Protein AF-A0A554NDE5-F1 (afdb_monomer)

Organism: NCBI:txid2234134

Mean predicted aligned error: 10.04 Å

pLDDT: mean 76.74, std 16.84, range [44.44, 93.5]

Radius of gyration: 14.86 Å; Cα contacts (8 Å, |Δi|>4): 33; chains: 1; bounding box: 47×28×34 Å

Solvent-accessible surface area (backbone atoms only — not comparable to full-atom values): 4221 Å² total; per-residue (Å²): 132,85,74,82,77,80,62,84,44,75,64,47,55,43,52,52,45,52,55,50,43,55,54,39,56,56,43,42,78,74,46,54,79,76,53,29,56,57,38,51,54,52,44,52,53,46,41,54,52,25,49,75,70,73,38,66,80,80,61,70,96,61,87,78,85,81,76,135

Structure (mmCIF, N/CA/C/O backbone):
data_AF-A0A554NDE5-F1
#
_entry.id   AF-A0A554NDE5-F1
#
loop_
_atom_site.group_PDB
_atom_site.id
_atom_site.type_symbol
_atom_site.label_atom_id
_atom_site.label_alt_id
_atom_site.label_comp_id
_atom_site.label_asym_id
_atom_site.label_entity_id
_atom_site.label_seq_id
_atom_site.pdbx_PDB_ins_code
_atom_site.Cartn_x
_atom_site.Cartn_y
_atom_site.Cartn_z
_atom_site.occupancy
_atom_site.B_iso_or_equiv
_atom_site.auth_seq_id
_atom_site.auth_comp_id
_atom_site.auth_asym_id
_atom_site.auth_atom_id
_ato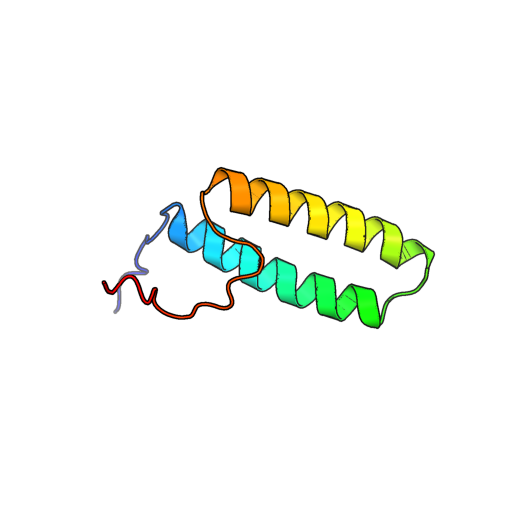m_site.pdbx_PDB_model_num
ATOM 1 N N . MET A 1 1 ? -32.239 5.913 -6.163 1.00 46.06 1 MET A N 1
ATOM 2 C CA . MET A 1 1 ? -30.862 6.241 -6.579 1.00 46.06 1 MET A CA 1
ATOM 3 C C . MET A 1 1 ? -30.033 6.089 -5.326 1.00 46.06 1 MET A C 1
ATOM 5 O O . MET A 1 1 ? -30.382 6.723 -4.344 1.00 46.06 1 MET A O 1
ATOM 9 N N . THR A 1 2 ? -29.103 5.138 -5.313 1.00 46.1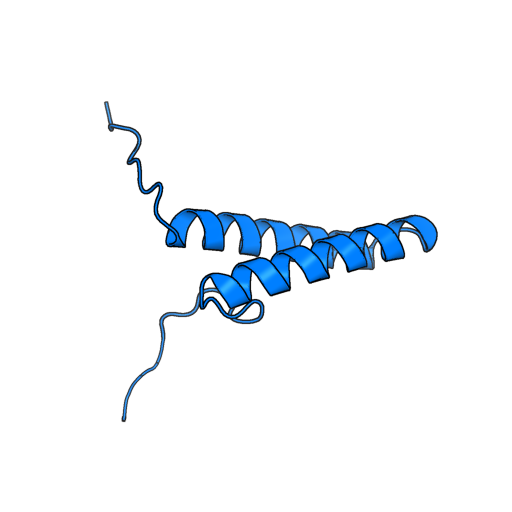2 2 THR A N 1
ATOM 10 C CA . THR A 1 2 ? -28.303 4.779 -4.136 1.00 46.12 2 THR A CA 1
ATOM 11 C C . THR A 1 2 ? -27.477 5.985 -3.703 1.00 46.12 2 THR A C 1
ATOM 13 O O . THR A 1 2 ?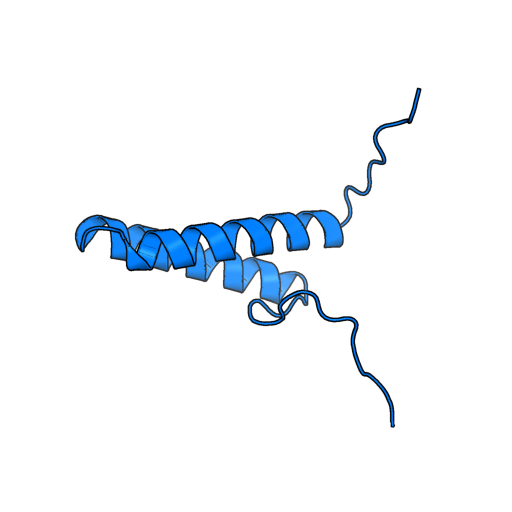 -26.748 6.546 -4.519 1.00 46.12 2 THR A O 1
ATOM 16 N N . GLU A 1 3 ? -27.665 6.416 -2.460 1.00 46.28 3 GLU A N 1
ATOM 17 C CA . GLU A 1 3 ? -26.845 7.429 -1.793 1.00 46.28 3 GLU A CA 1
ATOM 18 C C . GLU A 1 3 ? -25.381 6.953 -1.838 1.00 46.28 3 GLU A C 1
ATOM 20 O O . GLU A 1 3 ? -25.145 5.766 -1.590 1.00 46.28 3 GLU A O 1
ATOM 25 N N . PRO A 1 4 ? -24.393 7.789 -2.214 1.00 51.31 4 PRO A N 1
ATOM 26 C CA . PRO A 1 4 ? -23.002 7.392 -2.070 1.00 51.31 4 PRO A CA 1
ATOM 27 C C . PRO A 1 4 ? -22.751 7.270 -0.569 1.00 51.31 4 PRO A C 1
ATOM 29 O O . PRO A 1 4 ? -22.802 8.262 0.149 1.00 51.31 4 PRO A O 1
ATOM 32 N N . SER A 1 5 ? -22.593 6.044 -0.079 1.00 50.59 5 SER A N 1
ATOM 33 C CA . SER A 1 5 ? -22.241 5.801 1.312 1.00 50.59 5 SER A CA 1
ATOM 34 C C . SER A 1 5 ? -20.913 6.500 1.591 1.00 50.59 5 SER A C 1
ATOM 36 O O . SER A 1 5 ? -19.863 6.040 1.147 1.00 50.59 5 SER A O 1
ATOM 38 N N . GLU A 1 6 ? -20.989 7.629 2.296 1.00 49.72 6 GLU A N 1
ATOM 39 C CA . GLU A 1 6 ? -19.918 8.223 3.096 1.00 49.72 6 GLU A CA 1
ATOM 40 C C . GLU A 1 6 ? -19.530 7.216 4.185 1.00 49.72 6 GLU A C 1
ATOM 42 O O . GLU A 1 6 ? -19.779 7.399 5.372 1.00 49.72 6 GLU A O 1
ATOM 47 N N . ASP A 1 7 ? -18.919 6.113 3.769 1.00 50.38 7 ASP A N 1
ATOM 48 C CA . ASP A 1 7 ? -18.047 5.320 4.622 1.00 50.38 7 ASP A CA 1
ATOM 49 C C . ASP A 1 7 ? -16.687 6.037 4.625 1.00 50.38 7 ASP A C 1
ATOM 51 O O . ASP A 1 7 ? -15.665 5.512 4.213 1.00 50.38 7 ASP A O 1
ATOM 55 N N . GLU A 1 8 ? -16.674 7.323 4.992 1.00 58.62 8 GLU A N 1
ATOM 56 C CA . GLU A 1 8 ? -15.469 8.163 5.065 1.00 58.62 8 GLU A CA 1
ATOM 57 C C . GLU A 1 8 ? -14.746 7.906 6.401 1.00 58.62 8 GLU A C 1
ATOM 59 O O . GLU A 1 8 ? -14.326 8.808 7.124 1.00 58.62 8 GLU A O 1
ATOM 64 N N . GLY A 1 9 ? -14.699 6.629 6.785 1.00 65.06 9 GLY A N 1
ATOM 65 C CA . GLY A 1 9 ? -14.068 6.142 7.997 1.00 65.06 9 GLY A CA 1
ATOM 66 C C . GLY A 1 9 ? -12.593 5.802 7.773 1.00 65.06 9 GLY A C 1
ATOM 67 O O . GLY A 1 9 ? -12.141 5.659 6.632 1.00 65.06 9 GLY A O 1
ATOM 68 N N . PRO A 1 10 ? -11.827 5.605 8.860 1.00 71.12 10 PRO A N 1
ATOM 69 C CA . PRO A 1 10 ? -10.427 5.178 8.782 1.00 71.12 10 PRO A CA 1
ATOM 70 C C . PRO A 1 10 ? -10.239 3.883 7.964 1.00 71.12 10 PRO A C 1
ATOM 72 O O . PRO A 1 10 ? -9.190 3.691 7.356 1.00 71.12 10 PRO A O 1
ATOM 75 N N . GLU A 1 11 ? -11.266 3.032 7.872 1.00 77.19 11 GLU A N 1
ATOM 76 C CA . GLU A 1 11 ? -11.263 1.806 7.060 1.00 77.19 11 GLU A CA 1
ATOM 77 C C . GLU A 1 11 ? -11.243 2.062 5.546 1.00 77.19 11 GLU A C 1
ATOM 79 O O . GLU A 1 11 ? -10.522 1.377 4.818 1.00 77.19 11 GLU A O 1
ATOM 84 N N . ALA A 1 12 ? -11.989 3.047 5.039 1.00 80.94 12 ALA A N 1
ATOM 85 C CA . ALA A 1 12 ? -11.956 3.380 3.614 1.00 80.94 12 ALA A CA 1
ATOM 86 C C . ALA A 1 12 ? -10.610 3.991 3.214 1.00 80.94 12 ALA A C 1
ATOM 88 O O . ALA A 1 12 ? -10.069 3.665 2.155 1.00 80.94 12 ALA A O 1
ATOM 89 N N . GLN A 1 13 ? -10.034 4.808 4.099 1.00 82.12 13 GLN A N 1
ATOM 90 C CA . GLN A 1 13 ? -8.690 5.346 3.920 1.00 82.12 13 GLN A CA 1
ATOM 91 C C . GLN A 1 13 ? -7.639 4.228 3.918 1.00 82.12 13 GLN A C 1
ATOM 93 O O . GLN A 1 13 ? -6.785 4.195 3.034 1.00 82.12 13 GLN A O 1
ATOM 98 N N . ALA A 1 14 ? -7.739 3.260 4.833 1.00 86.44 14 ALA A N 1
ATOM 99 C CA . ALA A 1 14 ? -6.850 2.105 4.849 1.00 86.44 14 ALA A CA 1
ATOM 100 C C . ALA A 1 14 ? -6.963 1.249 3.576 1.00 86.44 14 ALA A C 1
ATOM 102 O O . ALA A 1 14 ? -5.944 0.869 3.001 1.00 86.44 14 ALA A O 1
ATOM 103 N N . LYS A 1 15 ? -8.179 0.998 3.074 1.00 84.00 15 LYS A N 1
ATOM 104 C CA . LYS A 1 15 ? -8.385 0.270 1.810 1.00 84.00 15 LYS A CA 1
ATOM 105 C C . LYS A 1 15 ? -7.788 0.998 0.610 1.00 84.00 15 LYS A C 1
ATOM 107 O O . LYS A 1 15 ? -7.179 0.363 -0.252 1.00 84.00 15 LYS A O 1
ATOM 112 N N . GLU A 1 16 ? -7.929 2.321 0.547 1.00 88.12 16 GLU A N 1
ATOM 113 C CA . GLU A 1 16 ? -7.307 3.127 -0.507 1.00 88.12 16 GLU A CA 1
ATOM 114 C C . GLU A 1 16 ? -5.774 3.047 -0.440 1.00 88.12 16 GLU A C 1
ATOM 116 O O . GLU A 1 16 ? -5.115 2.812 -1.457 1.00 88.12 16 GLU A O 1
ATOM 121 N N . LEU A 1 17 ? -5.208 3.181 0.761 1.00 89.00 17 LEU A N 1
ATOM 122 C CA . LEU A 1 17 ? -3.772 3.071 1.006 1.00 89.00 17 LEU A CA 1
ATOM 123 C C . LEU A 1 17 ? -3.235 1.679 0.636 1.00 89.00 17 LEU A C 1
ATOM 125 O O . LEU A 1 17 ? -2.232 1.592 -0.073 1.00 89.00 17 LEU A O 1
ATOM 129 N N . GLN A 1 18 ? -3.925 0.597 1.005 1.00 87.81 18 GLN A N 1
ATOM 130 C CA . GLN A 1 18 ? -3.565 -0.769 0.605 1.00 87.81 18 GLN A CA 1
ATOM 131 C C . GLN A 1 18 ? -3.625 -0.966 -0.915 1.00 87.81 18 GLN A C 1
ATOM 133 O O . GLN A 1 18 ? -2.682 -1.486 -1.516 1.00 87.81 18 GLN A O 1
ATOM 138 N N . ALA A 1 19 ? -4.690 -0.505 -1.578 1.00 88.56 19 ALA A N 1
ATOM 139 C CA . ALA A 1 19 ? -4.792 -0.585 -3.035 1.00 88.56 19 ALA A CA 1
ATOM 140 C C . ALA A 1 19 ? -3.632 0.164 -3.715 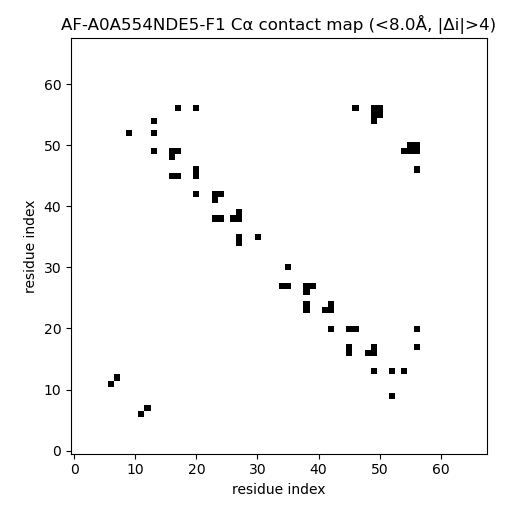1.00 88.56 19 ALA A C 1
ATOM 142 O O . ALA A 1 19 ? -3.033 -0.316 -4.685 1.00 88.56 19 ALA A O 1
ATOM 143 N N . ARG A 1 20 ? -3.267 1.329 -3.171 1.00 89.81 20 ARG A N 1
ATOM 144 C CA . ARG A 1 20 ? -2.141 2.130 -3.649 1.00 89.81 20 ARG A CA 1
ATOM 145 C C . ARG A 1 20 ? -0.798 1.438 -3.403 1.00 89.81 20 ARG A C 1
ATOM 147 O O . ARG A 1 20 ? 0.050 1.456 -4.298 1.00 89.81 20 ARG A O 1
ATOM 154 N N . LEU A 1 21 ? -0.628 0.775 -2.259 1.00 91.31 21 LEU A N 1
ATOM 155 C CA . LEU A 1 21 ? 0.546 -0.035 -1.925 1.00 91.31 21 LEU A CA 1
ATOM 156 C C . LEU A 1 21 ? 0.775 -1.143 -2.965 1.00 91.31 21 LEU A C 1
ATOM 158 O O . LEU A 1 21 ? 1.883 -1.278 -3.484 1.00 91.31 21 LEU A O 1
ATOM 162 N N . VAL A 1 22 ? -0.275 -1.886 -3.331 1.00 90.19 22 VAL A N 1
ATOM 163 C CA . VAL A 1 22 ? -0.201 -2.961 -4.340 1.00 90.19 22 VAL A CA 1
ATOM 164 C C . VAL A 1 22 ? 0.265 -2.413 -5.689 1.00 90.19 22 VAL A C 1
ATOM 166 O O . VAL A 1 22 ? 1.188 -2.953 -6.305 1.00 90.19 22 VAL A O 1
ATOM 169 N N . VAL A 1 23 ? -0.321 -1.301 -6.141 1.00 90.94 23 VAL A N 1
ATOM 170 C CA . VAL A 1 23 ? 0.072 -0.654 -7.403 1.00 90.94 23 VAL A CA 1
ATOM 171 C C . VAL A 1 23 ? 1.528 -0.190 -7.360 1.00 90.94 23 VAL A C 1
ATOM 173 O O . VAL A 1 23 ? 2.251 -0.349 -8.346 1.00 90.94 23 VAL A O 1
ATOM 176 N N . LEU A 1 24 ? 1.983 0.370 -6.239 1.00 90.12 24 LEU A N 1
ATOM 177 C CA . LEU A 1 24 ? 3.362 0.826 -6.083 1.00 90.12 24 LEU A CA 1
ATOM 178 C C . LEU A 1 24 ? 4.357 -0.335 -6.052 1.00 90.12 24 LEU A C 1
ATOM 180 O O . LEU A 1 24 ? 5.369 -0.248 -6.740 1.00 90.12 24 LEU A O 1
ATOM 184 N N . ARG A 1 25 ? 4.059 -1.440 -5.355 1.00 88.31 25 ARG A N 1
ATOM 185 C CA . ARG A 1 25 ? 4.893 -2.658 -5.361 1.00 88.31 25 ARG A CA 1
ATOM 186 C C . ARG A 1 25 ? 5.013 -3.248 -6.775 1.00 88.31 25 ARG A C 1
ATOM 188 O O . ARG A 1 25 ? 6.110 -3.593 -7.214 1.00 88.31 25 ARG A O 1
ATOM 195 N N . LEU A 1 26 ? 3.918 -3.276 -7.544 1.00 89.81 26 LEU A N 1
ATOM 196 C CA . LEU A 1 26 ? 3.944 -3.676 -8.960 1.00 89.81 26 LEU A CA 1
ATOM 197 C C . LEU A 1 26 ? 4.804 -2.729 -9.807 1.00 89.81 26 LEU A C 1
ATOM 199 O O . LEU A 1 26 ? 5.623 -3.175 -10.617 1.00 89.81 26 LEU A O 1
ATOM 203 N N . ARG A 1 27 ? 4.652 -1.415 -9.607 1.00 88.00 27 ARG A N 1
ATOM 204 C CA . ARG A 1 27 ? 5.467 -0.413 -10.300 1.00 88.00 27 ARG A CA 1
ATOM 205 C C . ARG A 1 27 ? 6.937 -0.547 -9.940 1.00 88.00 27 ARG A C 1
ATOM 207 O O . ARG A 1 27 ? 7.745 -0.509 -10.858 1.00 88.00 27 ARG A O 1
ATOM 214 N N . GLU A 1 28 ? 7.291 -0.789 -8.679 1.00 88.62 28 GLU A N 1
ATOM 215 C CA . GLU A 1 28 ? 8.678 -1.001 -8.248 1.00 88.62 28 GLU A CA 1
ATOM 216 C C . GLU A 1 28 ? 9.340 -2.124 -9.056 1.00 88.62 28 GLU A C 1
ATOM 218 O O . GLU A 1 28 ? 10.462 -1.963 -9.534 1.00 88.62 28 GLU A O 1
ATOM 223 N N . GLY A 1 29 ? 8.630 -3.235 -9.279 1.00 85.94 29 GLY A N 1
ATOM 224 C CA . GLY A 1 29 ? 9.133 -4.365 -10.065 1.00 85.94 29 GLY A CA 1
ATOM 225 C C . GLY A 1 29 ? 9.433 -4.022 -11.529 1.00 85.94 29 GLY A C 1
ATOM 226 O O . GLY A 1 29 ? 10.342 -4.602 -12.123 1.00 85.94 29 GLY A O 1
ATOM 227 N N . THR A 1 30 ? 8.710 -3.052 -12.094 1.00 86.25 30 THR A N 1
ATOM 228 C CA . THR A 1 30 ? 8.796 -2.656 -13.515 1.00 86.25 30 THR A CA 1
ATOM 229 C C . THR A 1 30 ? 9.5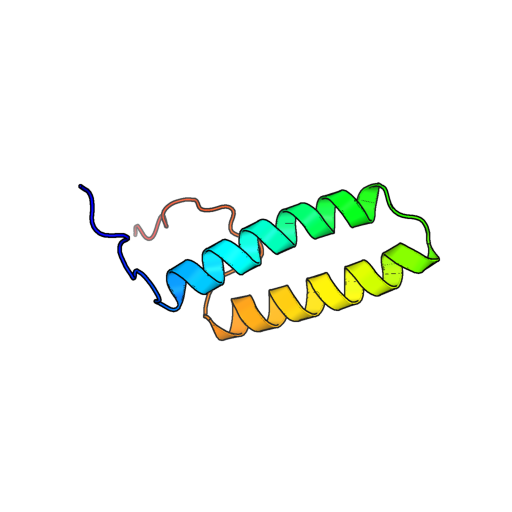64 -1.354 -13.767 1.00 86.25 30 THR A C 1
ATOM 231 O O . THR A 1 30 ? 9.919 -1.066 -14.908 1.00 86.25 30 THR A O 1
ATOM 234 N N . ALA A 1 31 ? 9.827 -0.567 -12.724 1.00 86.56 31 ALA A N 1
ATOM 235 C CA . ALA A 1 31 ? 10.420 0.761 -12.816 1.00 86.56 31 ALA A CA 1
ATOM 236 C C . ALA A 1 31 ? 11.953 0.740 -12.961 1.00 86.56 31 ALA A C 1
ATOM 238 O O . ALA A 1 31 ? 12.642 -0.196 -12.534 1.00 86.56 31 ALA A O 1
ATOM 239 N N . ASN A 1 32 ? 12.497 1.821 -13.530 1.00 84.38 32 ASN A N 1
ATOM 240 C CA . ASN A 1 32 ? 13.939 2.053 -13.616 1.00 84.38 32 ASN A CA 1
ATOM 241 C C . ASN A 1 32 ? 14.535 2.382 -12.235 1.00 84.38 32 ASN A C 1
ATOM 243 O O . ASN A 1 32 ? 13.817 2.683 -11.287 1.00 84.38 32 ASN A O 1
ATOM 247 N N . PHE A 1 33 ? 15.865 2.317 -12.102 1.00 75.94 33 PHE A N 1
ATOM 248 C CA . PHE A 1 33 ? 16.547 2.479 -10.808 1.00 75.94 33 PHE A CA 1
ATOM 249 C C . PHE A 1 33 ? 16.266 3.830 -10.122 1.00 75.94 33 PHE A C 1
ATOM 251 O O . PHE A 1 33 ? 16.094 3.865 -8.908 1.00 75.94 33 PHE A O 1
ATOM 258 N N . GLU A 1 34 ? 16.176 4.918 -10.892 1.00 76.19 34 GLU A N 1
ATOM 259 C CA . GLU A 1 34 ? 15.865 6.259 -10.374 1.00 76.19 34 GLU A C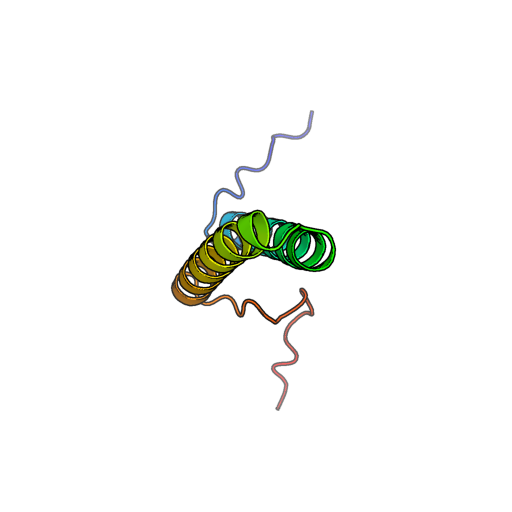A 1
ATOM 260 C C . GLU A 1 34 ? 14.422 6.343 -9.841 1.00 76.19 34 GLU A C 1
ATOM 262 O O . GLU A 1 34 ? 14.190 6.807 -8.725 1.00 76.19 34 GLU A O 1
ATOM 267 N N . ASP A 1 35 ? 13.462 5.775 -10.574 1.00 85.75 35 ASP A N 1
ATOM 268 C CA . ASP A 1 35 ? 12.058 5.686 -10.160 1.00 85.75 35 ASP A CA 1
ATOM 269 C C . ASP A 1 35 ? 11.849 4.735 -8.970 1.00 85.75 35 ASP A C 1
ATOM 271 O O . ASP A 1 35 ? 10.986 4.969 -8.123 1.00 85.75 35 ASP A O 1
ATOM 275 N N . LYS A 1 36 ? 12.658 3.672 -8.860 1.00 89.19 36 LYS A N 1
ATOM 276 C CA . LYS A 1 36 ? 12.574 2.698 -7.760 1.00 89.19 36 LYS A CA 1
ATOM 277 C C . LYS A 1 36 ? 12.772 3.342 -6.398 1.00 89.19 36 LYS A C 1
ATOM 279 O O . LYS A 1 36 ? 12.082 2.966 -5.455 1.00 89.19 36 LYS A O 1
ATOM 284 N N . GLU A 1 37 ? 13.691 4.295 -6.267 1.00 90.31 37 GLU A N 1
ATOM 285 C CA . GLU A 1 37 ? 13.918 4.945 -4.976 1.00 90.31 37 GLU A CA 1
ATOM 286 C C . GLU A 1 37 ? 12.735 5.837 -4.575 1.00 90.31 37 GLU A C 1
ATOM 288 O O . GLU A 1 37 ? 12.320 5.824 -3.414 1.00 90.31 37 GLU A O 1
ATOM 293 N N . ALA A 1 38 ? 12.139 6.550 -5.536 1.00 91.31 38 ALA A N 1
ATOM 294 C CA . ALA A 1 38 ? 10.928 7.332 -5.302 1.00 91.31 38 ALA A CA 1
ATOM 295 C C . ALA A 1 38 ? 9.746 6.431 -4.905 1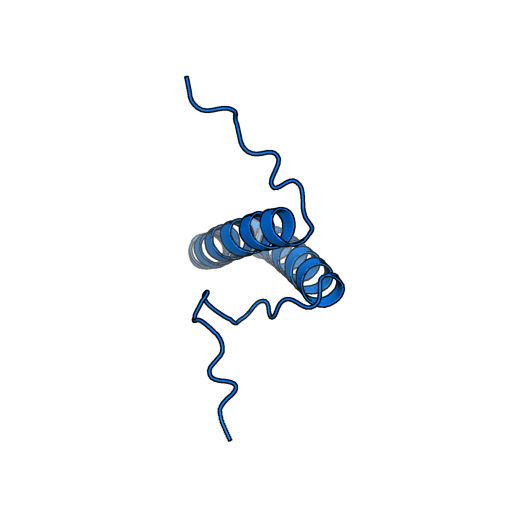.00 91.31 38 ALA A C 1
ATOM 297 O O . ALA A 1 38 ? 9.078 6.699 -3.907 1.00 91.31 38 ALA A O 1
ATOM 298 N N . ILE A 1 39 ? 9.550 5.323 -5.627 1.00 90.81 39 ILE A N 1
ATOM 299 C CA . ILE A 1 39 ? 8.499 4.341 -5.341 1.00 90.81 39 ILE A CA 1
ATOM 300 C C . ILE A 1 39 ? 8.695 3.725 -3.952 1.00 90.81 39 ILE A C 1
ATOM 302 O O . ILE A 1 39 ? 7.745 3.668 -3.181 1.00 90.81 39 ILE A O 1
ATOM 306 N N . ARG A 1 40 ? 9.922 3.341 -3.578 1.00 91.50 40 ARG A N 1
ATOM 307 C CA . ARG A 1 40 ? 10.222 2.803 -2.238 1.00 91.50 40 ARG A CA 1
ATOM 308 C C . ARG A 1 40 ? 9.926 3.787 -1.117 1.00 91.50 40 ARG A C 1
ATOM 310 O O . 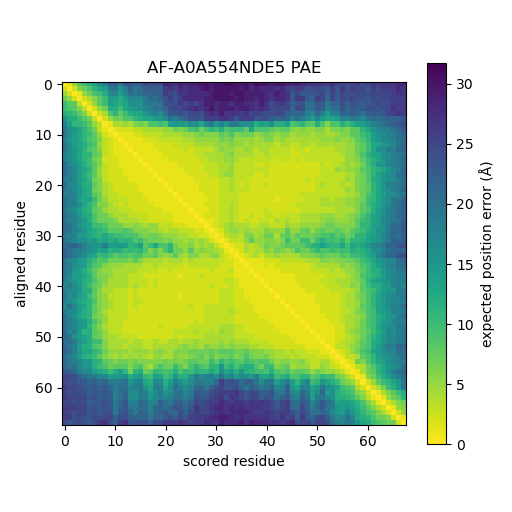ARG A 1 40 ? 9.409 3.382 -0.081 1.00 91.50 40 ARG A O 1
ATOM 317 N N . ARG A 1 41 ? 10.255 5.071 -1.297 1.00 92.94 41 ARG A N 1
ATOM 318 C CA . ARG A 1 41 ? 9.916 6.100 -0.301 1.00 92.94 41 ARG A CA 1
ATOM 319 C C . ARG A 1 41 ? 8.405 6.255 -0.152 1.00 92.94 41 ARG A C 1
ATOM 321 O O . ARG A 1 41 ? 7.942 6.455 0.966 1.00 92.94 41 ARG A O 1
ATOM 328 N N . GLU A 1 42 ? 7.658 6.171 -1.252 1.00 92.88 42 GLU A N 1
ATOM 329 C CA . GLU A 1 42 ? 6.198 6.270 -1.206 1.00 92.88 42 GLU A CA 1
ATOM 330 C C . GLU A 1 42 ? 5.552 5.024 -0.586 1.00 92.88 42 GLU A C 1
ATOM 332 O O . GLU A 1 42 ? 4.683 5.174 0.266 1.00 92.88 42 GLU A O 1
ATOM 337 N N . ILE A 1 43 ? 6.036 3.818 -0.915 1.00 92.81 43 ILE A N 1
ATOM 338 C CA . ILE A 1 43 ? 5.634 2.565 -0.252 1.00 92.81 43 ILE A CA 1
ATOM 339 C C . ILE A 1 43 ? 5.826 2.695 1.257 1.00 92.81 43 ILE A C 1
ATOM 341 O O . ILE A 1 43 ? 4.871 2.514 2.000 1.00 92.81 43 ILE A O 1
ATOM 345 N N . ARG A 1 44 ? 7.019 3.107 1.701 1.00 93.50 44 ARG A N 1
ATOM 346 C CA . ARG A 1 44 ? 7.324 3.240 3.129 1.00 93.50 44 ARG A CA 1
ATOM 347 C C . ARG A 1 44 ? 6.375 4.199 3.850 1.00 93.50 44 ARG A C 1
ATOM 349 O O . ARG A 1 44 ? 5.902 3.873 4.927 1.00 93.50 44 ARG A O 1
ATOM 356 N N . ARG A 1 45 ? 6.066 5.355 3.248 1.00 93.50 45 ARG A N 1
ATOM 357 C CA . ARG A 1 45 ? 5.084 6.290 3.822 1.00 93.50 45 ARG A CA 1
ATOM 358 C C . ARG A 1 45 ? 3.718 5.642 4.000 1.00 93.50 45 ARG A C 1
ATOM 360 O O . ARG A 1 45 ? 3.101 5.827 5.036 1.00 93.50 45 ARG A O 1
ATOM 367 N N . ILE A 1 46 ? 3.248 4.927 2.981 1.00 92.44 46 ILE A N 1
ATOM 368 C CA . ILE A 1 46 ? 1.935 4.282 3.009 1.00 92.44 46 ILE A CA 1
ATOM 369 C C . ILE A 1 46 ? 1.911 3.169 4.060 1.00 92.44 46 ILE A C 1
ATOM 371 O O . ILE A 1 46 ? 0.920 3.041 4.766 1.00 92.44 46 ILE A O 1
ATOM 375 N N . GLU A 1 47 ? 2.997 2.409 4.209 1.00 91.06 47 GLU A N 1
ATOM 376 C CA . GLU A 1 47 ? 3.138 1.407 5.275 1.00 91.06 47 GLU A CA 1
ATOM 377 C C . GLU A 1 47 ? 3.082 2.052 6.669 1.00 91.06 47 GLU A C 1
ATOM 379 O O . GLU A 1 47 ? 2.367 1.551 7.530 1.00 91.06 47 GLU A O 1
ATOM 384 N N . GLU A 1 48 ? 3.760 3.188 6.879 1.00 92.06 48 GLU A N 1
ATOM 385 C CA . GLU A 1 48 ? 3.697 3.950 8.138 1.00 92.06 48 GLU A CA 1
ATOM 386 C C . GLU A 1 48 ? 2.286 4.510 8.414 1.00 92.06 48 GLU A C 1
ATOM 388 O O . GLU A 1 48 ? 1.828 4.495 9.557 1.00 92.06 48 GLU A O 1
ATOM 393 N N . GLU A 1 49 ? 1.568 4.982 7.387 1.00 90.12 49 GLU A N 1
ATOM 394 C CA . GLU A 1 49 ? 0.180 5.441 7.545 1.00 90.12 49 GLU A CA 1
ATOM 395 C C . GLU A 1 49 ? -0.780 4.286 7.852 1.00 90.12 49 GLU A C 1
ATOM 397 O O . GLU A 1 49 ? -1.636 4.424 8.724 1.00 90.12 49 GLU A O 1
ATOM 402 N N . LEU A 1 50 ? -0.615 3.134 7.197 1.00 88.00 50 LEU A N 1
ATOM 403 C CA . LEU A 1 50 ? -1.396 1.930 7.486 1.00 88.00 50 LEU A CA 1
ATOM 404 C C . LEU A 1 50 ? -1.149 1.433 8.915 1.00 88.00 50 LEU A C 1
ATOM 406 O O . LEU A 1 50 ? -2.109 1.193 9.647 1.00 88.00 50 LEU A O 1
ATOM 410 N N . GLU A 1 51 ? 0.110 1.384 9.354 1.00 87.00 51 GLU A N 1
ATOM 411 C CA . GLU A 1 51 ? 0.469 1.033 10.732 1.00 87.00 51 GLU A CA 1
ATOM 412 C C . GLU A 1 51 ? -0.156 2.013 11.740 1.00 87.00 51 GLU A C 1
ATOM 414 O O . GLU A 1 51 ? -0.730 1.592 12.746 1.00 87.00 51 GLU A O 1
ATOM 419 N N . SER A 1 52 ? -0.138 3.319 11.446 1.00 87.12 52 SER A N 1
ATOM 420 C CA . SER A 1 52 ? -0.792 4.335 12.282 1.00 87.12 52 SER A CA 1
ATOM 421 C C . SER A 1 52 ? -2.315 4.180 12.343 1.00 87.12 52 SER A C 1
ATOM 423 O O . SER A 1 52 ? -2.925 4.613 13.324 1.00 87.12 52 SER A O 1
ATOM 425 N N . LEU A 1 53 ? -2.935 3.600 11.315 1.00 84.38 53 LEU A N 1
ATOM 426 C CA . LEU A 1 53 ? -4.361 3.269 11.290 1.00 84.38 53 LEU A CA 1
ATOM 427 C C . LEU A 1 53 ? -4.660 1.912 11.954 1.00 84.38 53 LEU A C 1
ATOM 429 O O . LEU A 1 53 ? -5.827 1.552 12.096 1.00 84.38 53 LEU A O 1
ATOM 433 N N . GLY A 1 54 ? -3.631 1.179 12.396 1.00 84.31 54 GLY A N 1
ATOM 434 C CA . GLY A 1 54 ? -3.759 -0.160 12.972 1.00 84.31 54 GLY A CA 1
ATOM 435 C C . GLY A 1 54 ? -4.049 -1.241 11.931 1.00 84.31 54 GLY A C 1
ATOM 436 O O . GLY A 1 54 ? -4.645 -2.262 12.265 1.00 84.31 54 GLY A O 1
ATOM 437 N N . VAL A 1 55 ? -3.668 -1.001 10.675 1.00 82.81 55 VAL A N 1
ATOM 438 C CA . VAL A 1 55 ? -3.867 -1.917 9.553 1.00 82.81 55 VAL A CA 1
ATOM 439 C C . VAL A 1 55 ? -2.525 -2.486 9.124 1.00 82.81 55 VAL A C 1
ATOM 441 O O . VAL A 1 55 ? -1.605 -1.750 8.775 1.00 82.81 55 VAL A O 1
ATOM 444 N N . ASP A 1 56 ? -2.419 -3.811 9.117 1.00 78.69 56 ASP A N 1
ATOM 445 C CA . ASP A 1 56 ? -1.220 -4.487 8.643 1.00 78.69 56 ASP A CA 1
ATOM 446 C C . ASP A 1 56 ? -1.052 -4.277 7.122 1.00 78.69 56 ASP A C 1
ATOM 448 O O . ASP A 1 56 ? -1.932 -4.653 6.339 1.00 78.69 56 ASP A O 1
ATOM 452 N N . PRO A 1 57 ? 0.082 -3.713 6.662 1.00 70.31 57 PRO A N 1
ATOM 453 C CA . PRO A 1 57 ? 0.332 -3.468 5.239 1.00 70.31 57 PRO A CA 1
ATOM 454 C C . PRO A 1 57 ? 0.590 -4.750 4.432 1.00 70.31 57 PRO A C 1
ATOM 456 O O . PRO A 1 57 ? 0.650 -4.701 3.204 1.00 70.31 57 PRO A O 1
ATOM 459 N N . ASP A 1 58 ? 0.764 -5.883 5.115 1.00 65.44 58 ASP A N 1
ATOM 460 C CA . ASP A 1 58 ? 0.987 -7.204 4.518 1.00 65.44 58 ASP A CA 1
ATOM 461 C C . ASP A 1 58 ? -0.243 -8.124 4.626 1.00 65.44 58 ASP A C 1
ATOM 463 O O . ASP A 1 58 ? -0.265 -9.188 4.010 1.00 65.44 58 ASP A O 1
ATOM 467 N N . LEU A 1 59 ? -1.292 -7.717 5.359 1.00 62.34 59 LEU A N 1
ATOM 468 C CA . LEU A 1 59 ? -2.578 -8.406 5.288 1.00 62.34 59 LEU A CA 1
ATOM 469 C C . LEU A 1 59 ? -3.259 -8.017 3.973 1.00 62.34 59 LEU A C 1
ATOM 471 O O . LEU A 1 59 ? -3.913 -6.979 3.863 1.00 62.34 59 LEU A O 1
ATOM 475 N N . GLU A 1 60 ? -3.138 -8.884 2.970 1.00 54.50 60 GLU A N 1
ATOM 476 C CA . GLU A 1 60 ? -4.200 -9.013 1.976 1.00 54.50 60 GLU A CA 1
ATOM 477 C C . GLU A 1 60 ? -5.505 -9.254 2.747 1.00 54.50 60 GLU A C 1
ATOM 479 O O . GLU A 1 60 ? -5.547 -10.147 3.590 1.00 54.50 60 GLU A O 1
ATOM 484 N N . ASP A 1 61 ? -6.522 -8.421 2.507 1.00 47.88 61 ASP A N 1
ATOM 485 C CA . ASP A 1 61 ? -7.860 -8.489 3.107 1.00 47.88 61 ASP A CA 1
ATOM 486 C C . ASP A 1 61 ? -8.353 -9.950 3.165 1.00 47.88 61 ASP A C 1
ATOM 488 O O . ASP A 1 61 ? -8.833 -10.535 2.193 1.00 47.88 61 ASP A O 1
ATOM 492 N N . GLY A 1 62 ? -8.136 -10.567 4.321 1.00 44.44 62 GLY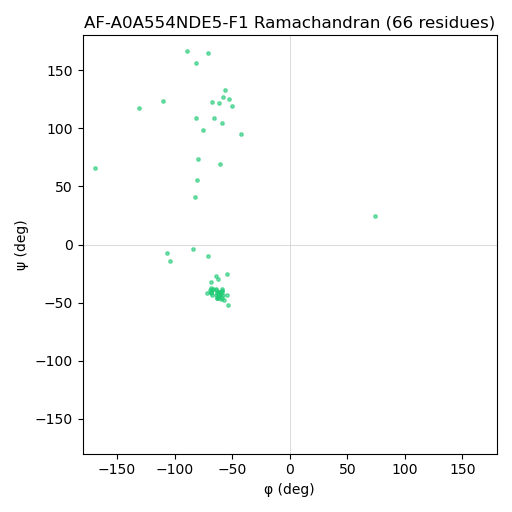 A N 1
ATOM 493 C CA . GLY A 1 62 ? -8.555 -11.903 4.684 1.00 44.44 62 GLY A CA 1
ATOM 494 C C . GLY A 1 62 ? -9.212 -11.753 6.047 1.00 44.44 62 GLY A C 1
ATOM 495 O O . GLY A 1 62 ? -8.550 -11.282 6.975 1.00 44.44 62 GLY A O 1
ATOM 496 N N . PRO A 1 63 ? -10.514 -12.059 6.186 1.00 51.03 63 PRO A N 1
ATOM 497 C CA . PRO A 1 63 ? -11.233 -11.810 7.423 1.00 51.03 63 PRO A CA 1
ATOM 498 C C . PRO A 1 63 ? -10.529 -12.552 8.555 1.00 51.03 63 PRO A C 1
ATOM 500 O O . PRO A 1 63 ? -10.253 -13.746 8.444 1.00 51.03 63 PRO A O 1
ATOM 503 N N . GLY A 1 64 ? -10.214 -11.808 9.615 1.00 54.88 64 GLY A N 1
ATOM 504 C CA . GLY A 1 64 ? -9.419 -12.288 10.732 1.00 54.88 64 GLY A CA 1
ATOM 505 C C . GLY A 1 64 ? -9.925 -13.618 11.272 1.00 54.88 64 GLY A C 1
ATOM 506 O O . GLY A 1 64 ? -11.028 -13.707 11.811 1.00 54.88 64 GLY A O 1
ATOM 507 N N . GLU A 1 65 ? -9.075 -14.636 11.215 1.00 45.38 65 GLU A N 1
ATOM 508 C CA . GLU A 1 65 ? -9.223 -15.801 12.073 1.00 45.38 65 GLU A CA 1
ATOM 509 C C . GLU A 1 65 ? -8.661 -15.431 13.454 1.00 45.38 65 GLU A C 1
ATOM 511 O O . GLU A 1 65 ? -7.566 -15.813 13.856 1.00 45.38 65 GLU A O 1
ATOM 516 N N . THR A 1 66 ? -9.415 -14.607 14.184 1.00 66.31 66 THR A N 1
ATOM 517 C CA . THR A 1 66 ? -9.351 -14.648 15.647 1.00 66.31 66 THR A CA 1
ATOM 518 C C . THR A 1 66 ? -10.252 -15.801 16.080 1.00 66.31 66 THR A C 1
ATOM 520 O O . THR A 1 66 ? -11.469 -15.743 15.915 1.00 66.31 66 THR A O 1
ATOM 523 N N . GLY A 1 67 ? -9.665 -16.895 16.568 1.00 46.28 67 GLY A N 1
ATOM 524 C CA . GLY A 1 67 ? -10.445 -18.098 16.852 1.00 46.28 67 GLY A CA 1
ATOM 525 C C . GLY A 1 67 ? -9.720 -19.186 17.638 1.00 46.28 67 GLY A C 1
ATOM 526 O O . GLY A 1 67 ? -9.568 -20.274 17.109 1.00 46.28 67 GLY A O 1
ATOM 527 N N . VAL A 1 68 ? -9.389 -18.878 18.901 1.00 45.44 68 VAL A N 1
ATOM 528 C CA . VAL A 1 68 ? -9.191 -19.797 20.058 1.00 45.44 68 VAL A CA 1
ATOM 529 C C . VAL A 1 68 ? -8.052 -20.819 19.987 1.00 45.44 68 VAL A C 1
ATOM 531 O O . VAL A 1 68 ? -8.165 -21.832 19.269 1.00 45.44 68 VAL A O 1
#

Secondary structure (DSSP, 8-state):
--------SHHHHHHHHHHHHHHHHHHHHHS-HHHHHHHHHHHHHHHHHHHHTT--TT--S-------

Nearest PDB structures (foldseek):
  5eiu-assembly1_D  TM=9.878E-01  e=7.486E+00  Macaca mulatta
  5m35-assembly1_B  TM=9.053E-01  e=8.451E+00  Homo sapiens

Foldseek 3Di:
DDDPPCPVDLVVVLVVLLVVLVVLVVCLVVDDPVVNVVSVVSNVVSCVSCVVSVHHSPDPPDPDPPDD

Sequence (68 aa):
MTEPSEDEGPEAQAKELQARLVVLRLREGTANFEDKEAIRREIRRIEEELESLGVDPDLEDGPGETGV